Protein AF-A0AAV2IPC0-F1 (afdb_monomer)

Radius of gyration: 15.85 Å; Cα contacts (8 Å, |Δi|>4): 132; chains: 1; bounding box: 35×26×44 Å

Nearest PDB structures (foldseek):
  8coe-assembly1_A  TM=3.031E-01  e=7.145E+00  Homo sapiens
  8ayh-assembly1_A  TM=2.932E-01  e=7.598E+00  Homo sapiens
  7ad7-assembly1_A  TM=3.054E-01  e=9.717E+00  Homo sapiens

Structure (mmCIF, N/CA/C/O backbone):
data_AF-A0AAV2IPC0-F1
#
_entry.id   AF-A0AAV2IPC0-F1
#
loop_
_atom_site.group_PDB
_atom_site.id
_atom_site.type_symbol
_atom_site.label_atom_id
_atom_site.label_alt_id
_atom_site.label_comp_id
_atom_site.label_asym_id
_atom_site.label_en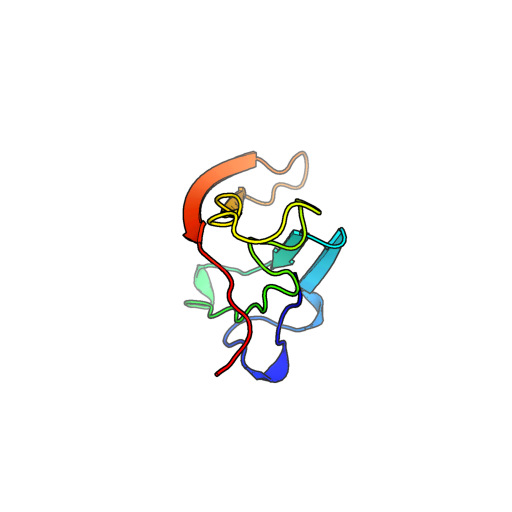tity_id
_atom_site.label_seq_id
_atom_site.pdbx_PDB_ins_code
_atom_site.Cartn_x
_atom_site.Cartn_y
_atom_site.Cartn_z
_atom_site.occupancy
_atom_site.B_iso_or_equiv
_atom_site.auth_seq_id
_atom_site.auth_comp_id
_atom_site.auth_asym_id
_atom_site.auth_atom_id
_atom_site.pdbx_PDB_model_num
ATOM 1 N N . LEU A 1 1 ? 1.240 5.928 6.924 1.00 87.50 1 LEU A N 1
ATOM 2 C CA . LEU A 1 1 ? 1.500 4.616 6.297 1.00 87.50 1 LEU A CA 1
ATOM 3 C C . LEU A 1 1 ? 2.996 4.406 6.374 1.00 87.50 1 LEU A C 1
ATOM 5 O O . LEU A 1 1 ? 3.716 5.297 5.954 1.00 87.50 1 LEU A O 1
ATOM 9 N N . ILE A 1 2 ? 3.449 3.304 6.960 1.00 90.75 2 ILE A N 1
ATOM 10 C CA . ILE A 1 2 ? 4.878 3.001 7.087 1.00 90.75 2 ILE A CA 1
ATOM 11 C C . ILE A 1 2 ? 5.144 1.673 6.395 1.00 90.75 2 ILE A C 1
ATOM 13 O O . ILE A 1 2 ? 4.351 0.744 6.537 1.00 90.75 2 ILE A O 1
ATOM 17 N N . ILE A 1 3 ? 6.233 1.585 5.640 1.00 92.19 3 ILE A N 1
ATOM 18 C CA . ILE A 1 3 ? 6.673 0.344 5.006 1.00 92.19 3 ILE A CA 1
ATOM 19 C C . ILE A 1 3 ? 7.684 -0.376 5.901 1.00 92.19 3 ILE A C 1
ATOM 21 O O . ILE A 1 3 ? 8.677 0.200 6.341 1.00 92.19 3 ILE A O 1
ATOM 25 N N . ASP A 1 4 ? 7.439 -1.655 6.170 1.00 91.25 4 ASP A N 1
ATOM 26 C CA . ASP A 1 4 ? 8.368 -2.500 6.913 1.00 91.25 4 ASP A CA 1
ATOM 27 C C . ASP A 1 4 ? 9.359 -3.142 5.941 1.00 91.25 4 ASP A C 1
ATOM 29 O O . ASP A 1 4 ? 9.168 -4.257 5.442 1.00 91.25 4 ASP A O 1
ATOM 33 N N . THR A 1 5 ? 10.423 -2.399 5.644 1.00 87.19 5 THR A N 1
ATOM 34 C CA . THR A 1 5 ? 11.448 -2.789 4.668 1.00 87.19 5 THR A CA 1
ATOM 35 C C . THR A 1 5 ? 12.129 -4.113 5.007 1.00 87.19 5 THR A C 1
ATOM 37 O O . THR A 1 5 ? 12.508 -4.841 4.093 1.00 87.19 5 THR A O 1
ATOM 40 N N . LYS A 1 6 ? 12.241 -4.472 6.293 1.00 87.56 6 LYS A N 1
ATOM 41 C CA . LYS A 1 6 ? 12.900 -5.711 6.739 1.00 87.56 6 LYS A CA 1
ATOM 42 C C . LYS A 1 6 ?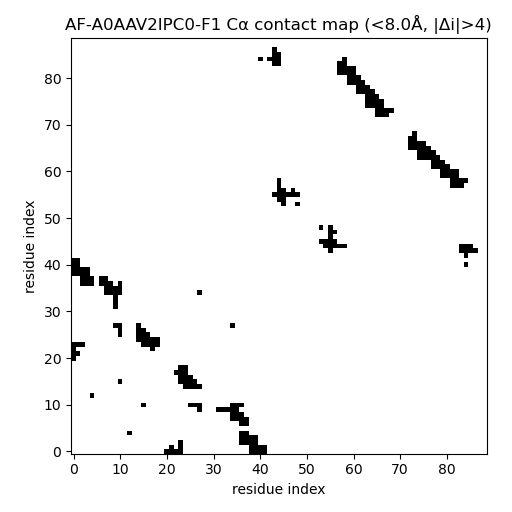 12.087 -6.956 6.410 1.00 87.56 6 LYS A C 1
ATOM 44 O O . LYS A 1 6 ? 12.665 -8.013 6.181 1.00 87.56 6 LYS A O 1
ATOM 49 N N . ASN A 1 7 ? 10.763 -6.830 6.396 1.00 91.19 7 ASN A N 1
ATOM 50 C CA . ASN A 1 7 ? 9.855 -7.944 6.139 1.00 91.19 7 ASN A CA 1
ATOM 51 C C . ASN A 1 7 ? 9.383 -8.018 4.677 1.00 91.19 7 ASN A C 1
ATOM 53 O O . ASN A 1 7 ? 8.699 -8.977 4.302 1.00 91.19 7 ASN A O 1
ATOM 57 N N . CYS A 1 8 ? 9.731 -7.032 3.843 1.00 93.38 8 CYS A N 1
ATOM 58 C CA . CYS A 1 8 ? 9.477 -7.061 2.403 1.00 93.38 8 CYS A CA 1
ATOM 59 C C . CYS A 1 8 ? 10.340 -8.118 1.687 1.00 93.38 8 CYS A C 1
ATOM 61 O O . CYS A 1 8 ? 11.441 -8.445 2.122 1.00 93.38 8 CYS A O 1
ATOM 63 N N . GLN A 1 9 ? 9.842 -8.654 0.572 1.00 95.25 9 GLN A N 1
ATOM 64 C CA . GLN A 1 9 ? 10.543 -9.640 -0.262 1.00 95.25 9 GLN A CA 1
ATOM 65 C C . GLN A 1 9 ? 10.494 -9.212 -1.729 1.00 95.25 9 GLN A C 1
ATOM 67 O O . GLN A 1 9 ? 9.470 -8.708 -2.189 1.00 95.25 9 GLN A O 1
ATOM 72 N N . GLY A 1 10 ? 11.594 -9.409 -2.460 1.00 91.94 10 GLY A N 1
ATOM 73 C CA . GLY A 1 10 ? 11.687 -9.066 -3.887 1.00 91.94 10 GLY A CA 1
ATOM 74 C C . GLY A 1 10 ? 11.775 -7.563 -4.188 1.00 91.94 10 GLY A C 1
ATOM 75 O O . GLY A 1 10 ? 11.801 -7.174 -5.349 1.00 91.94 10 GLY A O 1
ATOM 76 N N . VAL A 1 11 ? 11.844 -6.708 -3.162 1.00 92.00 11 VAL A N 1
ATOM 77 C CA . VAL A 1 11 ? 11.965 -5.251 -3.308 1.00 92.00 11 VAL A CA 1
ATOM 78 C C . VAL A 1 11 ? 13.306 -4.798 -2.749 1.00 92.00 11 VAL A C 1
ATOM 80 O O . VAL A 1 11 ? 13.630 -5.076 -1.595 1.00 92.00 11 VAL A O 1
ATOM 83 N N . LEU A 1 12 ? 14.081 -4.077 -3.558 1.00 89.62 12 LEU A N 1
ATOM 84 C CA . LEU A 1 12 ? 15.345 -3.490 -3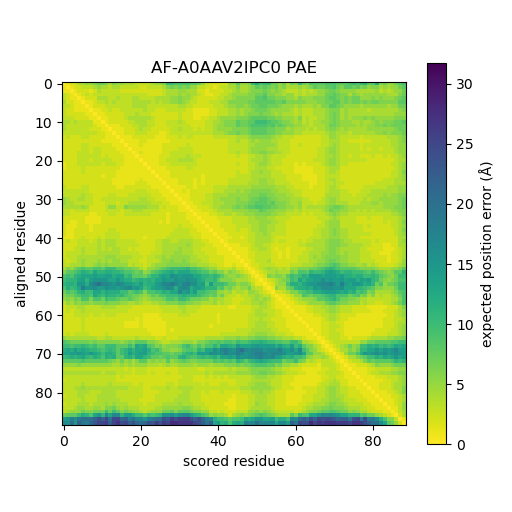.119 1.00 89.62 12 LEU A CA 1
ATOM 85 C C . LEU A 1 12 ? 15.088 -2.183 -2.346 1.00 89.62 12 LEU A C 1
ATOM 87 O O . LEU A 1 12 ? 14.229 -1.406 -2.760 1.00 89.62 12 LEU A O 1
ATOM 91 N N . PRO A 1 13 ? 15.843 -1.875 -1.273 1.00 88.81 13 PRO A N 1
ATOM 92 C CA . PRO A 1 13 ? 15.600 -0.677 -0.463 1.00 88.81 13 PRO A CA 1
ATOM 93 C C . PRO A 1 13 ? 15.625 0.645 -1.244 1.00 88.81 13 PRO A C 1
ATOM 95 O O . PRO A 1 13 ? 14.856 1.545 -0.939 1.00 88.81 13 PRO A O 1
ATOM 98 N N . HIS A 1 14 ? 16.463 0.757 -2.280 1.00 91.56 14 HIS A N 1
ATOM 99 C CA . HIS A 1 14 ? 16.549 1.959 -3.122 1.00 91.56 14 HIS A CA 1
ATOM 100 C C . HIS A 1 14 ? 15.359 2.135 -4.082 1.00 91.56 14 HIS A C 1
ATOM 102 O O . HIS A 1 14 ? 15.237 3.175 -4.722 1.00 91.56 14 HIS A O 1
ATOM 108 N N . ASN A 1 15 ? 14.491 1.127 -4.196 1.00 94.62 15 ASN A N 1
ATOM 109 C CA . ASN A 1 15 ? 13.271 1.173 -5.001 1.00 94.62 15 ASN A CA 1
ATOM 110 C C . ASN A 1 15 ? 12.038 1.588 -4.188 1.00 94.62 15 ASN A C 1
ATOM 112 O O . ASN A 1 15 ? 10.921 1.537 -4.706 1.00 94.62 15 ASN A O 1
ATOM 116 N N . ILE A 1 16 ? 12.234 1.971 -2.927 1.00 94.94 16 ILE A N 1
ATOM 117 C CA . ILE A 1 16 ? 11.187 2.416 -2.015 1.00 94.94 16 ILE A CA 1
ATOM 118 C C . ILE A 1 16 ? 11.351 3.917 -1.795 1.00 94.94 16 ILE A C 1
ATOM 120 O O . ILE A 1 16 ? 12.426 4.382 -1.425 1.00 94.94 16 ILE A O 1
ATOM 124 N N . GLU A 1 17 ? 10.276 4.665 -2.009 1.00 94.62 17 GLU A N 1
ATOM 125 C CA . GLU A 1 17 ? 10.255 6.117 -1.854 1.00 94.62 17 GLU A CA 1
ATOM 126 C C . GLU A 1 17 ? 9.005 6.540 -1.076 1.00 94.62 17 GLU A C 1
ATOM 128 O O . GLU A 1 17 ? 7.877 6.233 -1.467 1.00 94.62 17 GLU A O 1
ATOM 133 N N . GLU A 1 18 ? 9.195 7.238 0.041 1.00 94.19 18 GLU A N 1
ATOM 134 C CA . GLU A 1 18 ? 8.100 7.827 0.813 1.00 94.19 18 GLU A CA 1
ATOM 135 C C . GLU A 1 18 ? 7.759 9.199 0.229 1.00 94.19 18 GLU A C 1
ATOM 137 O O . GLU A 1 18 ? 8.524 10.151 0.364 1.00 94.19 18 GLU A O 1
ATOM 142 N N . ILE A 1 19 ? 6.609 9.298 -0.439 1.00 95.81 19 ILE A N 1
ATOM 143 C CA . ILE A 1 19 ? 6.196 10.518 -1.152 1.00 95.81 19 ILE A CA 1
ATOM 144 C C . ILE A 1 19 ? 5.194 11.364 -0.353 1.00 95.81 19 ILE A C 1
ATOM 146 O O . ILE A 1 19 ? 4.998 12.540 -0.652 1.00 95.81 19 ILE A O 1
ATOM 150 N N . ALA A 1 20 ? 4.547 10.777 0.661 1.00 96.62 20 ALA A N 1
ATOM 151 C CA . ALA A 1 20 ? 3.680 11.468 1.612 1.00 96.62 20 ALA A CA 1
ATOM 152 C C . ALA A 1 20 ? 3.496 10.637 2.893 1.00 96.62 20 ALA A C 1
ATOM 154 O O . ALA A 1 20 ? 3.703 9.426 2.898 1.00 96.62 20 ALA A O 1
ATOM 155 N N . PHE A 1 21 ? 2.973 11.250 3.962 1.00 94.56 21 PHE A N 1
ATOM 156 C CA . PHE A 1 21 ? 2.660 10.545 5.219 1.00 94.56 21 PHE A CA 1
ATOM 157 C C . PHE A 1 21 ? 1.723 9.333 5.050 1.00 94.56 21 PHE A C 1
ATOM 159 O O . PHE A 1 21 ? 1.707 8.422 5.883 1.00 94.56 21 PHE A O 1
ATOM 166 N N . ASN A 1 22 ? 0.912 9.311 3.994 1.00 95.50 22 ASN A N 1
ATOM 167 C CA . ASN A 1 22 ? -0.042 8.252 3.678 1.00 95.50 22 ASN A CA 1
ATOM 168 C C . ASN A 1 22 ? 0.257 7.520 2.358 1.00 95.50 22 ASN A C 1
ATOM 170 O O . ASN A 1 22 ? -0.573 6.710 1.951 1.00 95.50 22 ASN A O 1
ATOM 174 N N . ALA A 1 23 ? 1.397 7.771 1.703 1.00 96.75 23 ALA A N 1
ATOM 175 C CA . ALA A 1 23 ? 1.708 7.184 0.401 1.00 96.75 23 ALA A CA 1
ATOM 176 C C . ALA A 1 23 ? 3.190 6.806 0.259 1.00 96.75 23 ALA A C 1
AT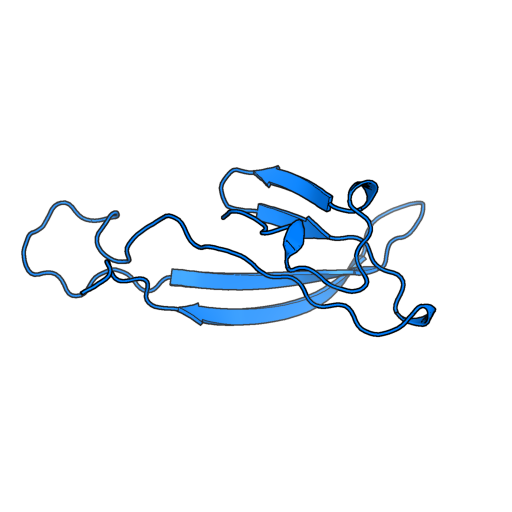OM 178 O O . ALA A 1 23 ? 4.089 7.596 0.545 1.00 96.75 23 ALA A O 1
ATOM 179 N N . VAL A 1 24 ? 3.419 5.594 -0.247 1.00 96.38 24 VAL A N 1
ATOM 180 C CA . VAL A 1 24 ? 4.738 5.039 -0.564 1.00 96.38 24 VAL A CA 1
ATOM 181 C C . VAL A 1 24 ? 4.732 4.540 -2.004 1.00 96.38 24 VAL A C 1
ATOM 183 O O . VAL A 1 24 ? 3.736 3.982 -2.468 1.00 96.38 24 VAL A O 1
ATOM 186 N N . VAL A 1 25 ? 5.844 4.726 -2.705 1.00 95.62 25 VAL A N 1
ATOM 187 C CA . VAL A 1 25 ? 6.085 4.164 -4.032 1.00 95.62 25 VAL A CA 1
ATOM 188 C C . VAL A 1 25 ? 7.042 2.993 -3.891 1.00 95.62 25 VAL A C 1
ATOM 190 O O . VAL A 1 25 ? 8.084 3.103 -3.248 1.00 95.62 25 VAL A O 1
ATOM 193 N N . VAL A 1 26 ? 6.687 1.872 -4.517 1.00 95.94 26 VAL A N 1
ATOM 194 C CA . VAL A 1 26 ? 7.534 0.684 -4.613 1.00 95.94 26 VAL A CA 1
ATOM 195 C C . VAL A 1 26 ? 7.735 0.350 -6.084 1.00 95.94 26 VAL A C 1
ATOM 197 O O . VAL A 1 26 ? 6.777 0.043 -6.793 1.00 95.94 26 VAL A O 1
ATOM 200 N N . LYS A 1 27 ? 8.985 0.412 -6.544 1.00 94.88 27 LYS A N 1
ATOM 201 C CA . LYS A 1 27 ? 9.368 0.061 -7.917 1.00 94.88 27 LYS A CA 1
ATOM 202 C C . LYS A 1 27 ? 9.811 -1.400 -7.959 1.00 94.88 27 LYS A C 1
ATOM 204 O O . LYS A 1 27 ? 10.615 -1.843 -7.140 1.00 94.88 27 LYS A O 1
ATOM 209 N N . TRP A 1 28 ? 9.284 -2.152 -8.913 1.00 94.56 28 TRP A N 1
ATOM 210 C CA . TRP A 1 28 ? 9.630 -3.556 -9.109 1.00 94.56 28 TRP A CA 1
ATOM 211 C C . TRP A 1 28 ? 9.521 -3.922 -10.585 1.00 94.56 28 TRP A C 1
ATOM 213 O O . TRP A 1 28 ? 8.749 -3.312 -11.325 1.00 94.56 28 TRP A O 1
ATOM 223 N N . ASN A 1 29 ? 10.309 -4.908 -11.001 1.00 93.19 29 ASN A N 1
ATOM 224 C CA . ASN A 1 29 ? 10.240 -5.482 -12.334 1.00 93.19 29 ASN A CA 1
ATOM 225 C C . ASN A 1 29 ? 9.493 -6.822 -12.248 1.00 93.19 29 ASN A C 1
ATOM 227 O O . ASN A 1 29 ? 10.018 -7.754 -11.638 1.00 93.19 29 ASN A O 1
ATOM 231 N N . PRO A 1 30 ? 8.305 -6.962 -12.864 1.00 91.81 30 PRO A N 1
ATOM 232 C CA . PRO A 1 30 ? 7.543 -8.211 -12.832 1.00 91.81 30 PRO A CA 1
ATOM 233 C C . PRO A 1 30 ? 8.298 -9.422 -13.398 1.00 91.81 30 PRO A C 1
ATOM 235 O O . PRO A 1 30 ? 7.961 -10.556 -1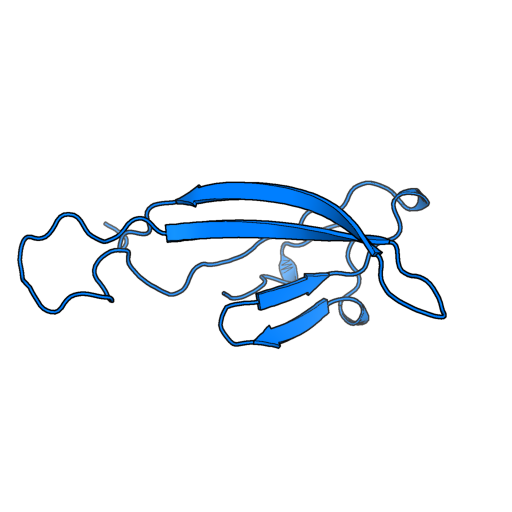3.065 1.00 91.81 30 PRO A O 1
ATOM 238 N N . MET A 1 31 ? 9.323 -9.191 -14.229 1.00 93.94 31 MET A N 1
ATOM 239 C CA . MET A 1 31 ? 10.175 -10.247 -14.787 1.00 93.94 31 MET A CA 1
ATOM 240 C C . MET A 1 31 ? 11.158 -10.836 -13.767 1.00 93.94 31 MET A C 1
ATOM 242 O O . MET A 1 31 ? 11.570 -11.981 -13.930 1.00 93.94 31 MET A O 1
ATOM 246 N N . ASP A 1 32 ? 11.509 -10.087 -12.717 1.00 93.44 32 ASP A N 1
ATOM 247 C CA . ASP A 1 32 ? 12.429 -10.548 -11.666 1.00 93.44 32 ASP A CA 1
ATOM 248 C C . ASP A 1 32 ? 11.717 -11.452 -10.641 1.00 93.44 32 ASP A C 1
ATOM 250 O O . ASP A 1 32 ? 12.361 -12.121 -9.832 1.00 93.44 32 ASP A O 1
ATOM 254 N N . GLY A 1 33 ? 10.382 -11.499 -10.694 1.00 92.50 33 GLY A N 1
ATOM 255 C CA . GLY A 1 33 ? 9.535 -12.333 -9.849 1.00 92.50 33 GLY A CA 1
ATOM 256 C C . GLY A 1 33 ? 8.514 -11.537 -9.031 1.00 92.50 33 GLY A C 1
ATOM 257 O O . GLY A 1 33 ? 8.422 -10.312 -9.135 1.00 92.50 33 GLY A O 1
ATOM 258 N N . PRO A 1 34 ? 7.700 -12.231 -8.216 1.00 92.88 34 PRO A N 1
ATOM 259 C CA . PRO A 1 34 ? 6.708 -11.588 -7.368 1.00 92.88 34 PRO A CA 1
ATOM 260 C C . PRO A 1 34 ? 7.366 -10.806 -6.227 1.00 92.88 34 PRO A C 1
ATOM 262 O O . PRO A 1 34 ? 8.384 -11.218 -5.670 1.00 92.88 34 PRO A O 1
ATOM 265 N N . VAL A 1 35 ? 6.715 -9.718 -5.814 1.00 95.50 35 VAL A N 1
ATOM 266 C CA . VAL A 1 35 ? 7.118 -8.925 -4.648 1.00 95.50 35 VAL A CA 1
ATOM 267 C C . VAL A 1 35 ? 6.110 -9.040 -3.514 1.00 95.50 35 VAL A C 1
ATOM 269 O O . VAL A 1 35 ? 4.905 -9.159 -3.735 1.00 95.50 35 VAL A O 1
ATOM 272 N N . LYS A 1 36 ? 6.605 -8.956 -2.279 1.00 95.62 36 LYS A N 1
ATOM 273 C CA . LYS A 1 36 ? 5.790 -8.829 -1.070 1.00 95.62 36 LYS A CA 1
ATOM 274 C C . LYS A 1 36 ? 6.160 -7.539 -0.358 1.00 95.62 36 LYS A C 1
ATOM 276 O O . LYS A 1 36 ? 7.299 -7.374 0.073 1.00 95.62 36 LYS A O 1
ATOM 281 N N . VAL A 1 37 ? 5.176 -6.664 -0.186 1.00 95.50 37 VAL A N 1
ATOM 282 C CA . VAL A 1 37 ? 5.314 -5.409 0.557 1.00 95.50 37 VAL A CA 1
ATOM 283 C C . VAL A 1 37 ? 4.526 -5.522 1.857 1.00 95.50 37 VAL A C 1
ATOM 285 O O . VAL A 1 37 ? 3.356 -5.899 1.835 1.00 95.50 37 VAL A O 1
ATOM 288 N N . ASN A 1 38 ? 5.156 -5.203 2.987 1.00 95.06 38 ASN A N 1
ATOM 289 C CA . ASN A 1 38 ? 4.481 -5.150 4.284 1.00 95.06 38 ASN A CA 1
ATOM 290 C C . ASN A 1 38 ? 4.343 -3.687 4.695 1.00 95.06 38 ASN A C 1
ATOM 292 O O . ASN A 1 38 ? 5.320 -2.940 4.678 1.00 95.06 38 ASN A O 1
ATOM 296 N N . ILE A 1 39 ? 3.124 -3.291 5.049 1.00 94.50 39 ILE A N 1
ATOM 297 C CA . ILE A 1 39 ? 2.789 -1.925 5.444 1.00 94.50 39 ILE A CA 1
ATOM 298 C C . ILE A 1 39 ? 2.083 -1.919 6.795 1.00 94.50 39 ILE A C 1
ATOM 300 O O . ILE A 1 39 ? 1.305 -2.818 7.108 1.00 94.50 39 ILE A O 1
ATOM 304 N N . ALA A 1 40 ? 2.320 -0.862 7.560 1.00 93.38 40 ALA A N 1
ATOM 305 C CA . ALA A 1 40 ? 1.629 -0.554 8.795 1.00 93.38 40 ALA A CA 1
ATOM 306 C C . ALA A 1 40 ? 0.793 0.724 8.629 1.00 93.38 40 ALA A C 1
ATOM 308 O O . ALA A 1 40 ? 1.244 1.745 8.090 1.00 93.38 40 ALA A O 1
ATOM 309 N N . VAL A 1 41 ? -0.445 0.677 9.119 1.00 93.94 41 VAL A N 1
ATOM 310 C CA . VAL A 1 41 ? -1.354 1.827 9.174 1.00 93.94 41 VAL A CA 1
ATOM 311 C C . VAL A 1 41 ? -1.295 2.408 10.582 1.00 93.94 41 VAL A C 1
ATOM 313 O O . VAL A 1 41 ? -1.686 1.759 11.542 1.00 93.94 41 VAL A O 1
ATOM 316 N N . HIS A 1 42 ? -0.772 3.628 10.697 1.00 93.06 42 HIS A N 1
ATOM 317 C CA . HIS A 1 42 ? -0.518 4.307 11.974 1.00 93.06 42 HIS A CA 1
ATOM 318 C C . HIS A 1 42 ? -1.623 5.324 12.295 1.00 93.06 42 HIS A C 1
ATOM 320 O O . HIS A 1 42 ? -1.354 6.481 12.603 1.00 93.06 42 HIS A O 1
ATOM 326 N N . CYS A 1 43 ? -2.874 4.907 12.142 1.00 93.19 43 CYS A N 1
ATOM 327 C CA . CYS A 1 43 ? -4.039 5.661 12.586 1.00 93.19 43 CYS A CA 1
ATOM 328 C C . CYS A 1 43 ? -5.172 4.691 12.907 1.00 93.19 43 CYS A C 1
ATOM 330 O O . CYS A 1 43 ? -5.309 3.646 12.268 1.00 93.19 43 CYS A O 1
ATOM 332 N N . LEU A 1 44 ? -5.990 5.038 13.892 1.00 93.50 44 LEU A N 1
ATOM 333 C CA . LEU A 1 44 ? -7.217 4.330 14.212 1.00 93.50 44 LEU A CA 1
ATOM 334 C C . LEU A 1 44 ? -8.362 4.876 13.372 1.00 93.50 44 LEU A C 1
ATOM 336 O O . LEU A 1 44 ? -8.429 6.060 13.044 1.00 93.50 44 LEU A O 1
ATOM 340 N N . SER A 1 45 ? -9.354 4.028 13.121 1.00 92.88 45 SER A N 1
ATOM 341 C CA . SER A 1 45 ? -10.585 4.458 12.445 1.00 92.88 45 SER A CA 1
ATOM 342 C C . SER A 1 45 ? -11.326 5.555 13.232 1.00 92.88 45 SER A C 1
ATOM 344 O O . SER A 1 45 ? -12.149 6.275 12.675 1.00 92.88 45 SER A O 1
ATOM 346 N N . THR A 1 46 ? -11.064 5.682 14.535 1.00 92.81 46 THR A N 1
ATOM 347 C CA . THR A 1 46 ? -11.652 6.690 15.431 1.00 92.81 46 THR A CA 1
ATOM 348 C C . THR A 1 46 ? -10.832 7.973 15.559 1.00 92.81 46 THR A C 1
ATOM 350 O O . THR A 1 46 ? -11.373 8.945 16.070 1.00 92.81 46 THR A O 1
ATOM 353 N N . ASP A 1 47 ? -9.587 8.027 15.072 1.00 93.12 47 ASP A N 1
ATOM 354 C CA . ASP A 1 47 ? -8.709 9.206 15.244 1.00 93.12 47 ASP A CA 1
ATOM 355 C C . ASP A 1 47 ? -9.218 10.451 14.502 1.00 93.12 47 ASP A C 1
ATOM 357 O O . ASP A 1 47 ? -8.793 11.572 14.762 1.00 93.12 47 ASP A O 1
ATOM 361 N N . PHE A 1 48 ? -10.163 10.263 13.585 1.00 91.75 48 PHE A N 1
ATOM 362 C CA . PHE A 1 48 ? -10.711 11.311 12.729 1.00 91.75 48 PHE A CA 1
ATOM 363 C C . PHE A 1 48 ? -12.020 11.913 13.264 1.00 91.75 48 PHE A C 1
ATOM 365 O O . PHE A 1 48 ? -12.682 12.681 12.567 1.00 91.75 48 PHE A O 1
ATOM 372 N N . SER A 1 49 ? -12.430 11.561 14.487 1.00 86.56 49 SER A N 1
ATOM 373 C CA . S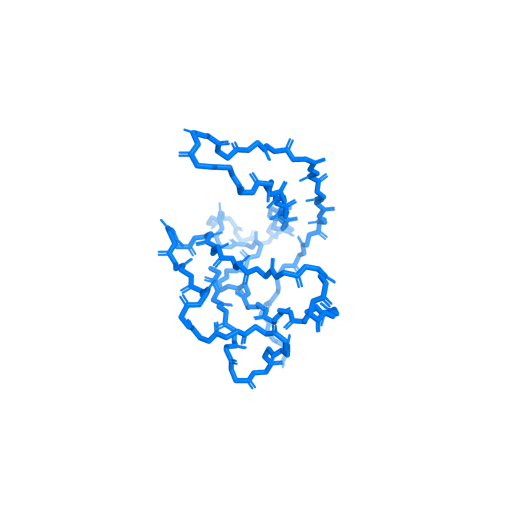ER A 1 49 ? -13.579 12.164 15.162 1.00 86.56 49 SER A CA 1
ATOM 374 C C . SER A 1 49 ? -13.346 12.260 16.665 1.00 86.56 49 SER A C 1
ATOM 376 O O . SER A 1 49 ? -13.036 11.274 17.325 1.00 86.56 49 SER A O 1
ATOM 378 N N . ASN A 1 50 ? -13.597 13.439 17.233 1.00 82.38 50 ASN A N 1
ATOM 379 C CA . ASN A 1 50 ? -13.488 13.667 18.678 1.00 82.38 50 ASN A CA 1
ATOM 380 C C . ASN A 1 50 ? -14.714 13.162 19.468 1.00 82.38 50 ASN A C 1
ATOM 382 O O . ASN A 1 50 ? -14.768 13.302 20.692 1.00 82.38 50 ASN A O 1
ATOM 386 N N . GLN A 1 51 ? -15.726 12.603 18.796 1.00 87.69 51 GLN A N 1
ATOM 387 C CA . GLN A 1 51 ? -16.940 12.122 19.447 1.00 87.69 51 GLN A CA 1
ATOM 388 C C . GLN A 1 51 ? -16.710 10.731 20.055 1.00 87.69 51 GLN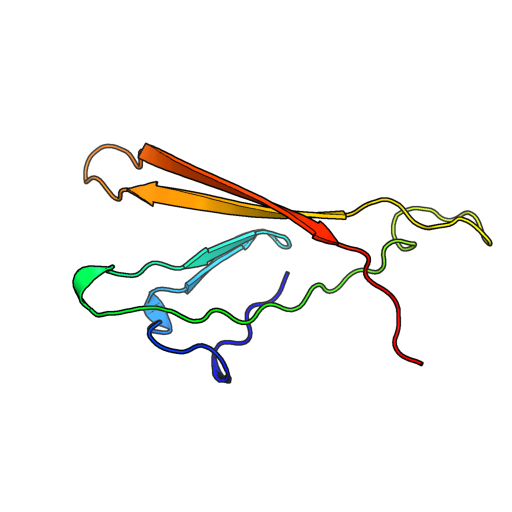 A C 1
ATOM 390 O O . GLN A 1 51 ? -16.439 9.756 19.358 1.00 87.69 51 GLN A O 1
ATOM 395 N N . LYS A 1 52 ? -16.870 10.612 21.376 1.00 81.12 52 LYS A N 1
ATOM 396 C CA . LYS A 1 52 ? -16.797 9.315 22.065 1.00 81.12 52 LYS A CA 1
ATOM 397 C C . LYS A 1 52 ? -17.949 8.399 21.629 1.00 81.12 52 LYS A C 1
ATOM 399 O O . LYS A 1 52 ? -19.075 8.855 21.447 1.00 81.12 52 LYS A O 1
ATOM 404 N N . GLY A 1 53 ? -17.674 7.100 21.497 1.00 80.00 53 GLY A N 1
ATOM 405 C CA . GLY A 1 53 ? -18.685 6.080 21.178 1.00 80.00 53 GLY A CA 1
ATOM 406 C C . GLY A 1 53 ? -19.061 5.956 19.695 1.00 80.00 53 GLY A C 1
ATOM 407 O O . GLY A 1 53 ? -19.998 5.228 19.370 1.00 80.00 53 GLY A O 1
ATOM 408 N N . VAL A 1 54 ? -18.352 6.632 18.783 1.00 84.38 54 VAL A N 1
ATOM 409 C CA . VAL A 1 54 ? -18.568 6.478 17.334 1.00 84.38 54 VAL A CA 1
ATOM 410 C C . VAL A 1 54 ? -17.903 5.214 16.792 1.00 84.38 54 VAL A C 1
ATOM 412 O O . VAL A 1 54 ? -16.870 4.767 17.282 1.00 84.38 54 VAL A O 1
ATOM 415 N N . LYS A 1 55 ? -18.477 4.641 15.727 1.00 81.56 55 LYS A N 1
ATOM 416 C CA . LYS A 1 55 ? -17.998 3.386 15.116 1.00 81.56 55 LYS A CA 1
ATOM 417 C C . LYS A 1 55 ? -16.659 3.513 14.362 1.00 81.56 55 LYS A C 1
ATOM 419 O O . LYS A 1 55 ? -16.153 2.482 13.908 1.00 81.56 55 LYS A O 1
ATOM 424 N N . GLY A 1 56 ? -16.093 4.717 14.263 1.00 85.50 56 GLY A N 1
ATOM 425 C CA . GLY A 1 56 ? -14.947 5.056 13.413 1.00 85.50 56 GLY A CA 1
ATOM 426 C C . GLY A 1 56 ? -15.355 5.302 11.957 1.00 85.50 56 GLY A C 1
ATOM 427 O O . GLY A 1 56 ? -16.409 4.837 11.519 1.00 85.50 56 GLY A O 1
ATOM 428 N N . ILE A 1 57 ? -14.534 6.047 11.217 1.00 88.25 57 ILE A N 1
ATOM 429 C CA . ILE A 1 57 ? -14.704 6.261 9.777 1.00 88.25 57 ILE A CA 1
ATOM 430 C C . ILE A 1 57 ? -14.127 5.072 8.987 1.00 88.25 57 ILE A C 1
ATOM 432 O O . ILE A 1 57 ? -13.141 4.476 9.427 1.00 88.25 57 ILE A O 1
ATOM 436 N N . PRO A 1 58 ? -14.717 4.692 7.839 1.00 88.75 58 PRO A N 1
ATOM 437 C CA . PRO A 1 58 ? -14.113 3.698 6.959 1.00 88.75 58 PRO A CA 1
ATOM 438 C C . PRO A 1 58 ? -12.822 4.259 6.349 1.00 88.75 58 PRO A C 1
ATOM 440 O O . PRO A 1 58 ? -12.803 5.382 5.847 1.00 88.75 58 PRO A O 1
ATOM 443 N N . LEU A 1 59 ? -11.750 3.470 6.394 1.00 94.69 59 LEU A N 1
ATOM 444 C CA . LEU A 1 59 ? -10.471 3.792 5.767 1.00 94.69 59 LEU A CA 1
ATOM 445 C C . LEU A 1 59 ? -10.264 2.877 4.556 1.00 94.69 59 LEU A C 1
ATOM 447 O O . LEU A 1 59 ? -10.722 1.735 4.549 1.00 94.69 59 LEU A O 1
ATOM 451 N N . HIS A 1 60 ? -9.556 3.357 3.537 1.00 95.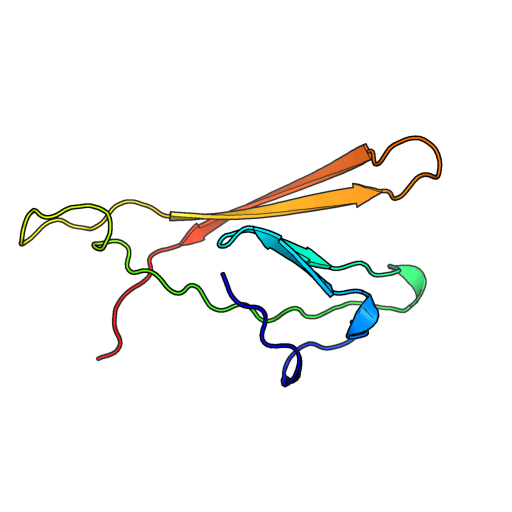88 60 HIS A N 1
ATOM 452 C CA . HIS A 1 60 ? -9.225 2.569 2.350 1.00 95.88 60 HIS A CA 1
ATOM 453 C C . HIS A 1 60 ? -7.710 2.493 2.171 1.00 95.88 60 HIS A C 1
ATOM 455 O O . HIS A 1 60 ? -7.021 3.508 2.271 1.00 95.88 60 HIS A O 1
ATOM 461 N N . ILE A 1 61 ? -7.203 1.303 1.854 1.00 96.75 61 ILE A N 1
ATOM 462 C CA . ILE A 1 61 ? -5.887 1.154 1.231 1.00 96.75 61 ILE A CA 1
ATOM 463 C C . ILE A 1 61 ? -6.126 1.104 -0.273 1.00 96.75 61 ILE A C 1
ATOM 465 O O . ILE A 1 61 ? -6.854 0.233 -0.746 1.00 96.75 61 ILE A O 1
ATOM 469 N N . GLN A 1 62 ? -5.525 2.033 -1.009 1.00 97.94 62 GLN A N 1
ATOM 470 C CA . GLN A 1 62 ? -5.529 2.048 -2.469 1.00 97.94 62 GLN A CA 1
ATOM 471 C C . GLN A 1 62 ? -4.129 1.704 -2.978 1.00 97.94 62 GLN A C 1
ATOM 473 O O . GLN A 1 62 ? -3.135 2.172 -2.425 1.00 97.94 62 GLN A O 1
ATOM 478 N N . ILE A 1 63 ? -4.065 0.890 -4.027 1.00 97.69 63 ILE A N 1
ATOM 479 C CA . ILE A 1 63 ? -2.834 0.530 -4.723 1.00 97.69 63 ILE A CA 1
ATOM 480 C C . ILE A 1 63 ? -2.994 0.936 -6.180 1.00 97.69 63 ILE A C 1
ATOM 482 O O . ILE A 1 63 ? -3.806 0.358 -6.906 1.00 97.69 63 ILE A O 1
ATOM 486 N N . ASP A 1 64 ? -2.182 1.904 -6.588 1.00 97.81 64 ASP A N 1
ATOM 487 C CA . ASP A 1 64 ? -2.081 2.357 -7.967 1.00 97.81 64 ASP A CA 1
ATOM 488 C C . ASP A 1 64 ? -0.817 1.765 -8.586 1.00 97.81 64 ASP A C 1
ATOM 490 O O . ASP A 1 64 ? 0.289 1.948 -8.079 1.00 97.81 64 ASP A O 1
ATOM 494 N N . THR A 1 65 ? -0.982 1.017 -9.671 1.00 96.81 65 THR A N 1
ATOM 495 C CA . THR A 1 65 ? 0.119 0.419 -10.424 1.00 96.81 65 THR A CA 1
ATOM 496 C C . THR A 1 65 ? 0.330 1.215 -11.696 1.00 96.81 65 THR A C 1
ATOM 498 O O . THR A 1 65 ? -0.575 1.323 -12.526 1.00 96.81 65 THR A O 1
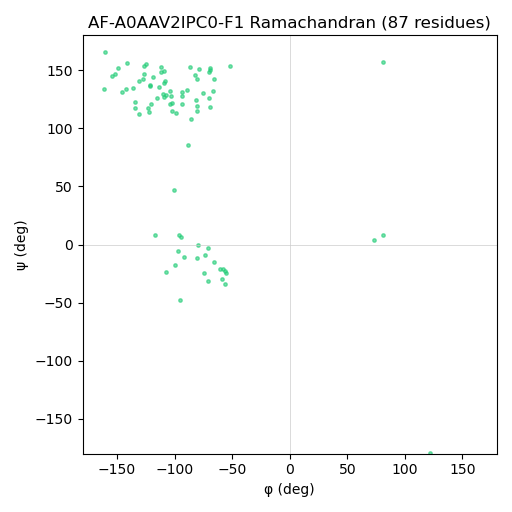ATOM 501 N N . TYR A 1 66 ? 1.534 1.756 -11.844 1.00 96.31 66 TYR A N 1
ATOM 502 C CA . TYR A 1 66 ? 1.941 2.525 -13.009 1.00 96.31 66 TYR A CA 1
ATOM 503 C C . TYR A 1 66 ? 2.941 1.732 -13.844 1.00 96.31 66 TYR A C 1
ATOM 505 O O . TYR A 1 66 ? 3.836 1.089 -13.297 1.00 96.31 66 TYR A O 1
ATOM 513 N N . GLU A 1 67 ? 2.819 1.824 -15.162 1.00 94.25 67 GLU A N 1
ATOM 514 C CA . GLU A 1 67 ? 3.894 1.458 -16.076 1.00 94.25 67 GLU A CA 1
ATOM 515 C C . GLU A 1 67 ? 4.881 2.628 -16.169 1.00 94.25 67 GLU A C 1
ATOM 517 O O . GLU A 1 67 ? 4.493 3.768 -16.453 1.00 94.25 67 GLU A O 1
ATOM 522 N N . GLN A 1 68 ? 6.157 2.352 -15.890 1.00 87.69 68 GLN A N 1
ATOM 523 C CA . GLN A 1 68 ? 7.205 3.364 -15.928 1.00 87.69 68 GLN A CA 1
ATOM 524 C C . GLN A 1 68 ? 7.657 3.593 -17.373 1.00 87.69 68 GLN A C 1
ATOM 526 O O . GLN A 1 68 ? 8.252 2.716 -17.996 1.00 87.69 68 GLN A O 1
ATOM 531 N N . ASN A 1 69 ? 7.408 4.793 -17.895 1.00 84.12 69 ASN A N 1
ATOM 532 C CA . ASN A 1 69 ? 7.836 5.209 -19.228 1.00 84.12 69 ASN A CA 1
ATOM 533 C C . ASN A 1 69 ? 8.775 6.422 -19.107 1.00 84.12 69 ASN A C 1
ATOM 535 O O . ASN A 1 69 ? 8.521 7.293 -18.274 1.00 84.12 69 ASN A O 1
ATOM 539 N N . PRO A 1 70 ? 9.817 6.547 -19.950 1.00 78.56 70 PRO A N 1
ATOM 540 C CA . PRO A 1 70 ? 10.706 7.711 -19.946 1.00 78.56 70 PRO A CA 1
ATOM 541 C C . PRO A 1 70 ? 10.017 9.072 -20.126 1.00 78.56 70 PRO A C 1
ATOM 543 O O . PRO A 1 70 ? 10.604 10.091 -19.773 1.00 78.56 70 PRO A O 1
ATOM 546 N N . ARG A 1 71 ? 8.811 9.108 -20.711 1.00 81.31 71 ARG A N 1
ATOM 547 C CA . ARG A 1 71 ? 8.058 10.351 -20.945 1.00 81.31 71 ARG A CA 1
ATOM 548 C C . ARG A 1 71 ? 7.040 10.651 -19.851 1.00 81.31 71 ARG A C 1
ATOM 550 O O . ARG A 1 71 ? 6.987 11.779 -19.379 1.00 81.31 71 ARG A O 1
ATOM 557 N N . GLU A 1 72 ? 6.239 9.658 -19.472 1.00 83.00 72 GLU A N 1
ATOM 558 C CA . GLU A 1 72 ? 5.173 9.822 -18.484 1.00 83.00 72 GLU A CA 1
ATOM 559 C C . GLU A 1 72 ? 4.732 8.472 -17.913 1.00 83.00 72 GLU A C 1
ATOM 561 O O . GLU A 1 72 ? 4.482 7.519 -18.652 1.00 83.00 72 GLU A O 1
ATOM 566 N N . ASN A 1 73 ? 4.592 8.390 -16.592 1.00 88.88 73 ASN A N 1
ATOM 567 C CA . ASN A 1 73 ? 4.071 7.188 -15.950 1.00 88.88 73 ASN A CA 1
ATOM 568 C C . ASN A 1 73 ? 2.579 7.027 -16.260 1.00 88.88 73 ASN A C 1
ATOM 570 O O . ASN A 1 73 ? 1.782 7.918 -15.976 1.00 88.88 73 ASN A O 1
ATOM 574 N N . THR A 1 74 ? 2.188 5.864 -16.778 1.00 94.50 74 THR A N 1
ATOM 575 C CA . THR A 1 74 ? 0.788 5.581 -17.128 1.00 94.50 74 THR A CA 1
ATOM 576 C C . THR A 1 74 ? 0.156 4.684 -16.071 1.00 94.50 74 THR A C 1
ATOM 578 O O . THR A 1 74 ? 0.709 3.636 -15.752 1.00 94.50 74 THR A O 1
ATOM 581 N N . LEU A 1 75 ? -0.997 5.073 -15.515 1.00 95.75 75 LEU A N 1
ATOM 582 C CA . LEU A 1 75 ? -1.756 4.219 -14.594 1.00 95.75 75 LEU A CA 1
ATOM 583 C C . LEU A 1 75 ? -2.339 3.034 -15.371 1.00 95.75 75 LEU A C 1
ATOM 585 O O . LEU A 1 75 ? -3.164 3.232 -16.260 1.00 95.75 75 LEU A O 1
ATOM 589 N N . VAL A 1 76 ? -1.951 1.812 -15.010 1.00 96.75 76 VAL A N 1
ATOM 590 C CA . VAL A 1 76 ? -2.420 0.588 -15.684 1.00 96.75 76 VAL A CA 1
ATOM 591 C C . VAL A 1 76 ? -3.408 -0.213 -14.845 1.00 96.75 76 VAL A C 1
ATOM 593 O O . VAL A 1 76 ? -4.217 -0.960 -15.389 1.00 96.75 76 VAL A O 1
ATOM 596 N N . HIS A 1 77 ? -3.377 -0.059 -13.520 1.00 97.62 77 HIS A N 1
ATOM 597 C CA . HIS A 1 77 ? -4.288 -0.763 -12.625 1.00 97.62 77 HIS A CA 1
ATOM 598 C C . HIS A 1 77 ? -4.486 0.001 -11.312 1.00 97.62 77 HIS A C 1
ATOM 600 O O . HIS A 1 77 ? -3.551 0.602 -10.785 1.00 97.62 77 HIS A O 1
ATOM 606 N N . ARG A 1 78 ? -5.706 -0.060 -10.766 1.00 98.25 78 ARG A N 1
ATOM 607 C CA . ARG A 1 78 ? -6.055 0.471 -9.446 1.00 98.25 78 ARG A CA 1
ATOM 608 C C . ARG A 1 78 ? -6.890 -0.552 -8.690 1.00 98.25 78 ARG A C 1
ATOM 610 O O . ARG A 1 78 ? -8.001 -0.874 -9.103 1.00 98.25 78 ARG A O 1
ATOM 617 N N . GLY A 1 79 ? -6.363 -1.017 -7.565 1.00 98.06 79 GLY A N 1
ATOM 618 C CA . GLY A 1 79 ? -7.088 -1.837 -6.600 1.00 98.06 79 GLY A CA 1
ATOM 619 C C . GLY A 1 79 ? -7.318 -1.064 -5.307 1.00 98.06 79 GLY A C 1
ATOM 620 O O . GLY A 1 79 ? -6.531 -0.186 -4.955 1.00 98.06 79 GLY A O 1
ATOM 621 N N . TYR A 1 80 ? -8.377 -1.394 -4.575 1.00 97.62 80 TYR A N 1
ATOM 622 C CA . TYR A 1 80 ? -8.578 -0.869 -3.230 1.00 97.62 80 TYR A CA 1
ATOM 623 C C . TYR A 1 80 ? -9.153 -1.936 -2.303 1.00 97.62 80 TYR A C 1
ATOM 625 O O . TYR A 1 80 ? -9.795 -2.888 -2.746 1.00 97.62 80 TYR A O 1
ATOM 633 N N . SER A 1 81 ? -8.924 -1.759 -1.008 1.00 96.56 81 SER A N 1
ATOM 634 C CA . SER A 1 81 ? -9.517 -2.573 0.045 1.00 96.56 81 SER A CA 1
ATOM 635 C C . SER A 1 81 ? -9.999 -1.679 1.177 1.00 96.56 81 SER A C 1
ATOM 637 O O . SER A 1 81 ? -9.288 -0.762 1.604 1.00 96.56 81 SER A O 1
ATOM 639 N N . GLN A 1 82 ? -11.215 -1.941 1.658 1.00 96.56 82 GLN A N 1
ATOM 640 C CA . GLN A 1 82 ? -11.713 -1.296 2.865 1.00 96.56 82 GLN A CA 1
ATOM 641 C C . GLN A 1 82 ? -11.041 -1.917 4.081 1.00 96.56 82 GLN A C 1
ATOM 643 O O . GLN A 1 82 ? -11.019 -3.137 4.241 1.00 96.56 82 GLN A O 1
ATOM 648 N N . ILE A 1 83 ? -10.512 -1.069 4.953 1.00 94.75 83 ILE A N 1
ATOM 649 C CA . ILE A 1 83 ? -9.866 -1.481 6.189 1.00 94.75 83 ILE A CA 1
ATOM 650 C C . ILE A 1 83 ? -10.512 -0.783 7.380 1.00 94.75 83 ILE A C 1
ATOM 652 O O . ILE A 1 83 ? -11.077 0.310 7.283 1.00 94.75 83 ILE A O 1
ATOM 656 N N . LYS A 1 84 ? -10.386 -1.427 8.537 1.00 91.81 84 LYS A N 1
ATOM 657 C CA . LYS A 1 84 ? -10.732 -0.840 9.821 1.00 91.81 84 LYS A CA 1
ATOM 658 C C . LYS A 1 84 ? -9.572 -1.071 10.776 1.00 91.81 84 LYS A C 1
ATOM 660 O O . LYS A 1 84 ? -9.273 -2.210 11.120 1.00 91.81 84 LYS A O 1
ATOM 665 N N . ALA A 1 85 ? -8.903 0.012 11.149 1.00 91.44 85 ALA A N 1
ATOM 666 C CA . ALA A 1 85 ? -7.809 -0.004 12.106 1.00 91.44 85 ALA A CA 1
ATOM 667 C C . ALA A 1 85 ? -8.354 0.181 13.526 1.00 91.44 85 ALA A C 1
ATOM 669 O O . ALA A 1 85 ? -9.187 1.067 13.767 1.00 91.44 85 ALA A O 1
ATOM 670 N N . PHE A 1 86 ? -7.883 -0.664 14.435 1.00 86.88 86 PHE A N 1
ATOM 671 C CA . PHE A 1 86 ? -8.237 -0.703 15.849 1.00 86.88 86 PHE A CA 1
ATOM 672 C C . PHE A 1 86 ? -6.950 -0.634 16.673 1.00 86.88 86 PHE A C 1
ATOM 674 O O . PHE A 1 86 ? -5.898 -1.038 16.183 1.00 86.88 86 PHE A O 1
ATOM 681 N N . CYS A 1 87 ? -7.025 -0.121 17.901 1.00 84.62 87 CYS A N 1
ATOM 682 C CA . CYS A 1 87 ? -5.936 -0.318 18.848 1.00 84.62 87 CYS A CA 1
ATOM 683 C C . CYS A 1 87 ? -5.899 -1.795 19.259 1.00 84.62 87 CYS A C 1
ATOM 685 O O . CYS A 1 87 ? -6.940 -2.463 19.255 1.00 84.62 87 CYS A O 1
ATOM 687 N N . ASP A 1 88 ? -4.706 -2.292 19.583 1.00 78.31 88 ASP A N 1
ATOM 688 C CA . ASP A 1 88 ? -4.535 -3.635 20.134 1.00 78.31 88 ASP A CA 1
ATOM 689 C C . ASP A 1 88 ? -5.451 -3.856 21.352 1.00 78.31 88 ASP A C 1
ATOM 691 O O . ASP A 1 88 ? -5.845 -2.909 22.046 1.00 78.31 88 ASP A O 1
ATOM 695 N N . LYS A 1 89 ? -5.794 -5.123 21.596 1.00 56.78 89 LYS A N 1
ATOM 696 C CA . LYS A 1 89 ? -6.310 -5.562 22.896 1.00 56.78 89 LYS A CA 1
ATOM 697 C C . LYS A 1 89 ? -5.163 -5.827 23.854 1.00 56.78 89 LYS A C 1
ATOM 699 O O . LYS A 1 89 ? -4.165 -6.420 23.391 1.00 56.78 89 LYS A O 1
#

Mean predicted aligned error: 4.57 Å

Sequence (89 aa):
LIIDTKNCQGVLPHNIEEIAFNAVVVKWNPMDGPVKVNIAVHCLSTDFSNQKGVKGIPLHIQIDTYEQNPRENTLVHRGYSQIKAFCDK

Organism: Lymnaea stagnalis (NCBI:txid6523)

InterPro domains:
  IPR007604 CP2 transcription factor [PF04516] (14-89)
  IPR007604 CP2 transcription factor [PS51968] (1-89)
  IPR040167 Transcription factor CP2-like [PTHR11037] (3-89)

Secondary structure (DSSP, 8-state):
-EE-TTT-BS--GGGEEEEETTEEEE---GGG---B--EE--S-TTTT---TT-----EEEEEEEEE--SS-PEEEEEEEEEE------

Foldseek 3Di:
DDWPPVPKDQFDPVQWDDPDPQDIGGDHDPVSDDIDIDDDDPDALPNVDPDPPDPGHKDKDKDFDWDDDPVDTHTDDIDMDIDGDDDDD

pLDDT: mean 91.58, std 6.14, range [56.78, 98.25]

Solvent-accessible surface area (backbone atoms only — not comparable to full-atom values): 5860 Å² total; per-residue (Å²): 73,45,73,41,72,87,77,34,38,78,60,58,76,90,37,54,44,82,82,44,77,75,41,71,47,77,56,76,58,76,87,83,46,81,69,46,84,42,74,45,77,85,60,45,25,45,76,85,51,93,62,84,92,61,93,42,55,88,41,72,53,73,49,78,42,62,49,88,45,100,88,58,70,42,81,76,47,78,51,73,46,85,46,79,45,71,79,84,131